Protein AF-A0AAV2BSE9-F1 (afdb_monomer)

pLDDT: mean 70.31, std 21.08, range [24.58, 96.06]

Structure (mmCIF, N/CA/C/O backbone):
data_AF-A0AAV2BSE9-F1
#
_entry.id   AF-A0AAV2BSE9-F1
#
loop_
_atom_site.group_PDB
_atom_site.id
_atom_site.type_symbol
_atom_site.label_atom_id
_atom_site.label_alt_id
_atom_site.label_comp_id
_atom_site.label_asym_id
_atom_site.label_entity_id
_atom_site.label_seq_id
_atom_site.pdbx_PDB_ins_code
_atom_site.Cartn_x
_atom_site.Cartn_y
_atom_site.Cartn_z
_atom_site.occupancy
_atom_site.B_iso_or_equiv
_atom_site.auth_seq_id
_atom_site.auth_comp_id
_atom_site.auth_asym_id
_atom_site.auth_atom_id
_atom_site.pdbx_PDB_model_num
ATOM 1 N N . MET A 1 1 ? 0.992 1.706 -12.918 1.00 25.50 1 MET A N 1
ATOM 2 C CA . MET A 1 1 ? 1.403 2.928 -13.646 1.00 25.50 1 MET A CA 1
ATOM 3 C C . MET A 1 1 ? 2.404 3.663 -12.759 1.00 25.50 1 MET A C 1
ATOM 5 O O . MET A 1 1 ? 1.992 4.297 -11.802 1.00 25.50 1 MET A O 1
ATOM 9 N N . PHE A 1 2 ? 3.711 3.465 -12.958 1.00 27.73 2 PHE A N 1
ATOM 10 C CA . PHE A 1 2 ? 4.727 4.054 -12.075 1.00 27.73 2 PHE A CA 1
ATOM 11 C C . PHE A 1 2 ? 5.076 5.472 -12.538 1.00 27.73 2 PHE A C 1
ATOM 13 O O . PHE A 1 2 ? 5.523 5.670 -13.667 1.00 27.73 2 PHE A O 1
ATOM 20 N N . LEU A 1 3 ? 4.828 6.451 -11.665 1.00 24.58 3 LEU A N 1
ATOM 21 C CA . LEU A 1 3 ? 5.199 7.853 -11.841 1.00 24.58 3 LEU A CA 1
ATOM 22 C C . LEU A 1 3 ? 6.728 7.973 -11.879 1.00 24.58 3 LEU A C 1
ATOM 24 O O . LEU A 1 3 ? 7.411 7.793 -10.873 1.00 24.58 3 LEU A O 1
ATOM 28 N N . ILE A 1 4 ? 7.258 8.269 -13.063 1.00 29.69 4 ILE A N 1
ATOM 29 C CA . ILE A 1 4 ? 8.667 8.598 -13.272 1.00 29.69 4 ILE A CA 1
ATOM 30 C C . ILE A 1 4 ? 8.870 10.021 -12.743 1.00 29.69 4 ILE A C 1
ATOM 32 O O . ILE A 1 4 ? 8.473 10.993 -13.385 1.00 29.69 4 ILE A O 1
ATOM 36 N N . ASN A 1 5 ? 9.461 10.147 -11.554 1.00 27.03 5 ASN A N 1
ATOM 37 C CA . ASN A 1 5 ? 9.894 11.439 -11.032 1.00 27.03 5 ASN A CA 1
ATOM 38 C C . ASN A 1 5 ? 11.062 11.964 -11.879 1.00 27.03 5 ASN A C 1
ATOM 40 O O . ASN A 1 5 ? 12.107 11.326 -12.009 1.00 27.03 5 ASN A O 1
ATOM 44 N N . PHE A 1 6 ? 10.853 13.132 -12.483 1.00 35.22 6 PHE A N 1
ATOM 45 C CA . PHE A 1 6 ? 11.836 13.853 -13.282 1.00 35.22 6 PHE A CA 1
ATOM 46 C C . PHE A 1 6 ? 13.006 14.302 -12.402 1.00 35.22 6 PHE A C 1
ATOM 48 O O . PHE A 1 6 ? 12.799 15.049 -11.449 1.00 35.22 6 PHE A O 1
ATOM 55 N N . ILE A 1 7 ? 14.240 13.909 -12.741 1.00 34.06 7 ILE A N 1
ATOM 56 C CA . ILE A 1 7 ? 15.440 14.449 -12.091 1.00 34.06 7 ILE A CA 1
ATOM 57 C C . ILE A 1 7 ? 16.436 14.991 -13.125 1.00 34.06 7 ILE A C 1
ATOM 59 O O . ILE A 1 7 ? 16.855 14.316 -14.063 1.00 34.06 7 ILE A O 1
ATOM 63 N N . CYS A 1 8 ? 16.742 16.269 -12.885 1.00 28.97 8 CYS A N 1
ATOM 64 C CA . CYS A 1 8 ? 17.770 17.180 -13.382 1.00 28.97 8 CYS A CA 1
ATOM 65 C C . CYS A 1 8 ? 18.765 16.652 -14.434 1.00 28.97 8 CYS A C 1
ATOM 67 O O . CYS A 1 8 ? 19.692 15.896 -14.145 1.00 28.97 8 CYS A O 1
ATOM 69 N N . VAL A 1 9 ? 18.634 17.171 -15.657 1.00 31.19 9 VAL A N 1
ATOM 70 C CA . VAL A 1 9 ? 19.565 16.933 -16.764 1.00 31.19 9 VAL A CA 1
ATOM 71 C C . VAL A 1 9 ? 20.610 18.053 -16.797 1.00 31.19 9 VAL A C 1
ATOM 73 O O . VAL A 1 9 ? 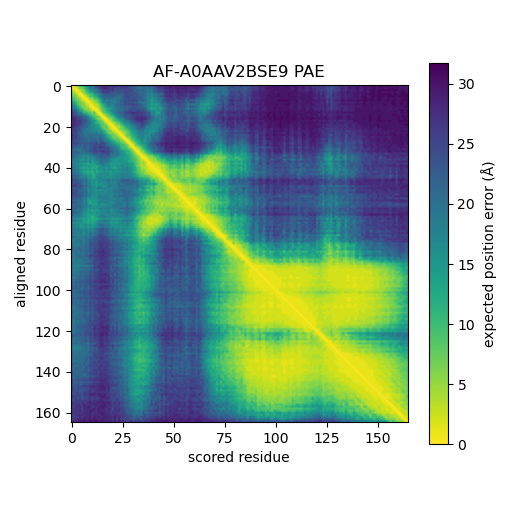20.310 19.172 -17.209 1.00 31.19 9 VAL A O 1
ATOM 76 N N . LYS A 1 10 ? 21.865 17.763 -16.431 1.00 32.44 10 LYS A N 1
ATOM 77 C CA . LYS A 1 10 ? 22.994 18.666 -16.716 1.00 32.44 10 LYS A CA 1
ATOM 78 C C . LYS A 1 10 ? 23.607 18.298 -18.068 1.00 32.44 10 LYS A C 1
ATOM 80 O O . LYS A 1 10 ? 24.415 17.379 -18.174 1.00 32.44 10 LYS A O 1
ATOM 85 N N . ILE A 1 11 ? 23.198 19.007 -19.120 1.00 32.78 11 ILE A N 1
ATOM 86 C CA . ILE A 1 11 ? 23.745 18.840 -20.473 1.00 32.78 11 ILE A CA 1
ATOM 87 C C . ILE A 1 11 ? 25.079 19.592 -20.556 1.00 32.78 11 ILE A C 1
ATOM 89 O O . ILE A 1 11 ? 25.105 20.821 -20.571 1.00 32.78 11 ILE A O 1
ATOM 93 N N . HIS A 1 12 ? 26.197 18.867 -20.644 1.00 32.81 12 HIS A N 1
ATOM 94 C CA . HIS A 1 12 ? 27.493 19.454 -20.992 1.00 32.81 12 HIS A CA 1
ATOM 95 C C . HIS A 1 12 ? 27.843 19.176 -22.456 1.00 32.81 12 HIS A C 1
ATOM 97 O O . HIS A 1 12 ? 28.184 18.060 -22.844 1.00 32.81 12 HIS A O 1
ATOM 103 N N . LEU A 1 13 ? 27.785 20.228 -23.275 1.00 33.12 13 LEU A N 1
ATOM 104 C CA . LEU A 1 13 ? 28.343 20.246 -24.623 1.00 33.12 13 LEU A CA 1
ATOM 105 C C . LEU A 1 13 ? 29.845 20.539 -24.520 1.00 33.12 13 LEU A C 1
ATOM 107 O O . LEU A 1 13 ? 30.249 21.697 -24.495 1.00 33.12 13 LEU A O 1
ATOM 111 N N . MET A 1 14 ? 30.682 19.503 -24.442 1.00 37.28 14 MET A N 1
ATOM 112 C CA . MET A 1 14 ? 32.134 19.700 -24.439 1.00 37.28 14 MET A CA 1
ATOM 113 C C . MET A 1 14 ? 32.723 19.640 -25.850 1.00 37.28 14 MET A C 1
ATOM 115 O O . MET A 1 14 ? 32.668 18.625 -26.548 1.00 37.28 14 MET A O 1
ATOM 119 N N . GLY A 1 15 ? 33.329 20.754 -26.257 1.00 34.91 15 GLY A N 1
ATOM 120 C CA . GLY A 1 15 ? 34.392 20.766 -27.249 1.00 34.91 15 GLY A CA 1
ATOM 121 C C . GLY A 1 15 ? 35.726 20.506 -26.551 1.00 34.91 15 GLY A C 1
ATOM 122 O O . GLY A 1 15 ? 36.118 21.299 -25.709 1.00 34.91 15 GLY A O 1
ATOM 123 N N . LYS A 1 16 ? 36.421 19.445 -26.983 1.00 36.47 16 LYS A N 1
ATOM 124 C CA . LYS A 1 16 ? 37.729 18.914 -26.529 1.00 36.47 16 LYS A CA 1
ATOM 125 C C . LYS A 1 16 ? 37.689 17.870 -25.404 1.00 36.47 16 LYS A C 1
ATOM 127 O O . LYS A 1 16 ? 36.829 17.863 -24.537 1.00 36.47 16 LYS A O 1
ATOM 132 N N . LYS A 1 17 ? 38.615 16.913 -25.558 1.00 39.78 17 LYS A N 1
ATOM 133 C CA . LYS A 1 17 ? 38.819 15.705 -24.752 1.00 39.78 17 LYS A CA 1
ATOM 134 C C . LYS A 1 17 ? 39.246 16.090 -23.337 1.00 39.78 17 LYS A C 1
ATOM 136 O O . LYS A 1 17 ? 40.403 16.445 -23.149 1.00 39.78 17 LYS A O 1
ATOM 141 N N . GLU A 1 18 ? 38.366 15.907 -22.369 1.00 32.88 18 GLU A N 1
ATOM 142 C CA . GLU A 1 18 ? 38.756 15.788 -20.967 1.00 32.88 18 GLU A CA 1
ATOM 143 C C . GLU A 1 18 ? 38.223 14.457 -20.429 1.00 32.88 18 GLU A C 1
ATOM 145 O O . GLU A 1 18 ? 37.062 14.093 -20.642 1.00 32.88 18 GLU A O 1
ATOM 150 N N . ASN A 1 19 ? 39.116 13.683 -19.809 1.00 32.78 19 ASN A N 1
ATOM 151 C CA . ASN A 1 19 ? 38.770 12.475 -19.069 1.00 32.78 19 ASN A CA 1
ATOM 152 C C . ASN A 1 19 ? 38.017 12.911 -17.808 1.00 32.78 19 ASN A C 1
ATOM 154 O O . ASN A 1 19 ? 38.634 13.360 -16.848 1.00 32.78 19 ASN A O 1
ATOM 158 N N . MET A 1 20 ? 36.689 12.791 -17.810 1.00 36.38 20 MET A N 1
ATOM 159 C CA . MET A 1 20 ? 35.894 12.983 -16.597 1.00 36.38 20 MET A CA 1
ATOM 160 C C . MET A 1 20 ? 35.968 11.716 -15.737 1.00 36.38 20 MET A C 1
ATOM 162 O O . MET A 1 20 ? 35.334 10.706 -16.048 1.00 36.38 20 MET A O 1
ATOM 166 N N . MET A 1 21 ? 36.766 11.781 -14.670 1.00 28.78 21 MET A N 1
ATOM 167 C CA . MET A 1 21 ? 36.715 10.863 -13.534 1.00 28.78 21 MET A CA 1
ATOM 168 C C . MET A 1 21 ? 35.529 11.278 -12.657 1.00 28.78 21 MET A C 1
ATOM 170 O O . MET A 1 21 ? 35.490 12.408 -12.175 1.00 28.78 21 MET A O 1
ATOM 174 N N . TYR A 1 22 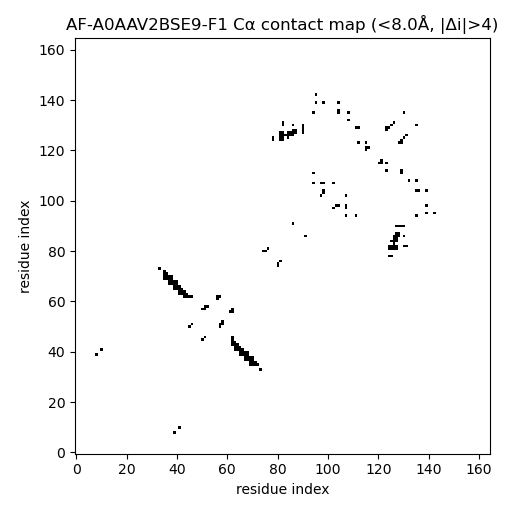? 34.545 10.397 -12.479 1.00 42.38 22 TYR A N 1
ATOM 175 C CA . TYR A 1 22 ? 33.443 10.640 -11.549 1.00 42.38 22 TYR A CA 1
ATOM 176 C C . TYR A 1 22 ? 33.867 10.149 -10.164 1.00 42.38 22 TYR A C 1
ATOM 178 O O . TYR A 1 22 ? 34.088 8.955 -9.980 1.00 42.38 22 TYR A O 1
ATOM 186 N N . ALA A 1 23 ? 34.013 11.074 -9.215 1.00 29.30 23 ALA A N 1
ATOM 187 C CA . ALA A 1 23 ? 34.110 10.746 -7.800 1.00 29.30 23 ALA A CA 1
ATOM 188 C C . ALA A 1 23 ? 32.698 10.427 -7.291 1.00 29.30 23 ALA A C 1
ATOM 190 O O . ALA A 1 23 ? 31.796 11.258 -7.420 1.00 29.30 23 ALA A O 1
ATOM 191 N N . TYR A 1 24 ? 32.504 9.220 -6.764 1.00 40.25 24 TYR A N 1
ATOM 192 C CA . TYR A 1 24 ? 31.315 8.890 -5.990 1.00 40.25 24 TYR A CA 1
ATOM 193 C C . TYR A 1 24 ? 31.521 9.471 -4.590 1.00 40.25 24 TYR A C 1
ATOM 195 O O . TYR A 1 24 ? 32.535 9.197 -3.951 1.00 40.25 24 TYR A O 1
ATOM 203 N N . LEU A 1 25 ? 30.612 10.346 -4.165 1.00 37.94 25 LEU A N 1
ATOM 204 C CA . LEU A 1 25 ? 30.483 10.703 -2.758 1.00 37.94 25 LEU A CA 1
ATOM 205 C C . LEU A 1 25 ? 29.715 9.549 -2.115 1.00 37.94 25 LEU A C 1
ATOM 207 O O . LEU A 1 25 ? 28.536 9.352 -2.420 1.00 37.94 25 LEU A O 1
ATOM 211 N N . ASP A 1 26 ? 30.424 8.746 -1.325 1.00 36.41 26 ASP A N 1
ATOM 212 C CA . ASP A 1 26 ? 29.830 7.735 -0.456 1.00 36.41 26 ASP A CA 1
ATOM 213 C C . ASP A 1 26 ? 29.161 8.470 0.710 1.00 36.41 26 ASP A C 1
ATOM 215 O O . ASP A 1 26 ? 29.769 8.706 1.753 1.00 36.41 26 ASP A O 1
ATOM 219 N N . ASP A 1 27 ? 27.922 8.905 0.499 1.00 43.75 27 ASP A N 1
ATOM 220 C CA . ASP A 1 27 ? 27.054 9.289 1.605 1.00 43.75 27 ASP A CA 1
ATOM 221 C C . ASP A 1 27 ? 26.544 7.986 2.244 1.00 43.75 27 ASP A C 1
ATOM 223 O O . ASP A 1 27 ? 26.026 7.108 1.551 1.00 43.75 27 ASP A O 1
ATOM 227 N N . GLU A 1 28 ? 26.754 7.824 3.553 1.00 51.28 28 GLU A N 1
ATOM 228 C CA . GLU A 1 28 ? 26.258 6.686 4.336 1.00 51.28 28 GLU A CA 1
ATOM 229 C C . GLU A 1 28 ? 24.721 6.637 4.269 1.00 51.28 28 GLU A C 1
ATOM 231 O O . GLU A 1 28 ? 24.021 7.306 5.031 1.00 51.28 28 GLU A O 1
ATOM 236 N N . ASP A 1 29 ? 24.186 5.861 3.326 1.00 44.12 29 ASP A N 1
ATOM 237 C CA . ASP A 1 29 ? 22.747 5.776 3.100 1.00 44.12 29 ASP A CA 1
ATOM 238 C C . ASP A 1 29 ? 22.061 4.930 4.189 1.00 44.12 29 ASP A C 1
ATOM 240 O O . ASP A 1 29 ? 22.450 3.802 4.521 1.00 44.12 29 ASP A O 1
ATOM 244 N N . SER A 1 30 ? 20.990 5.499 4.740 1.00 47.16 30 SER A N 1
ATOM 245 C CA . SER A 1 30 ? 20.118 4.862 5.714 1.00 47.16 30 SER A CA 1
ATOM 246 C C . SER A 1 30 ? 19.422 3.629 5.113 1.00 47.16 30 SER A C 1
ATOM 248 O O . SER A 1 30 ? 19.095 3.568 3.927 1.00 47.16 30 SER A O 1
ATOM 250 N N . LYS A 1 31 ? 19.181 2.612 5.946 1.00 48.03 31 LYS A N 1
ATOM 251 C CA . LYS A 1 31 ? 18.783 1.246 5.548 1.00 48.03 31 LYS A CA 1
ATOM 252 C C . LYS A 1 31 ? 17.422 1.113 4.828 1.00 48.03 31 LYS A C 1
ATOM 254 O O . LYS A 1 31 ? 17.036 -0.010 4.517 1.00 48.03 31 LYS A O 1
ATOM 259 N N . SER A 1 32 ? 16.682 2.200 4.593 1.00 51.59 32 SER A N 1
ATOM 260 C CA . SER A 1 32 ? 15.304 2.176 4.071 1.00 51.59 32 SER A CA 1
ATOM 261 C C . SER A 1 32 ? 15.062 3.013 2.815 1.00 51.59 32 SER A C 1
ATOM 263 O O . SER A 1 32 ? 13.914 3.137 2.381 1.00 51.59 32 SER A O 1
ATOM 265 N N . ASP A 1 33 ? 16.093 3.616 2.229 1.00 48.00 33 ASP A N 1
ATOM 266 C CA . ASP A 1 33 ? 15.870 4.551 1.134 1.00 48.00 33 ASP A CA 1
ATOM 267 C C . ASP A 1 33 ? 15.766 3.810 -0.206 1.00 48.00 33 ASP A C 1
ATOM 269 O O . ASP A 1 33 ? 16.754 3.433 -0.836 1.00 48.00 33 ASP A O 1
ATOM 273 N N . PHE A 1 34 ? 14.532 3.686 -0.711 1.00 55.03 34 PHE A N 1
ATOM 274 C CA . PHE A 1 34 ? 14.218 3.367 -2.115 1.00 55.03 34 PHE A CA 1
ATOM 275 C C . PHE A 1 34 ? 14.662 4.489 -3.085 1.00 55.03 34 PHE A C 1
ATOM 277 O O . PHE A 1 34 ? 14.084 4.684 -4.154 1.00 55.03 34 PHE A O 1
ATOM 284 N N . ASN A 1 35 ? 15.681 5.264 -2.718 1.00 55.22 35 ASN A N 1
ATOM 285 C CA . ASN A 1 35 ? 16.191 6.400 -3.464 1.00 55.22 35 ASN A CA 1
ATOM 286 C C . ASN A 1 35 ? 17.252 5.934 -4.472 1.00 55.22 35 ASN A C 1
ATOM 288 O O . ASN A 1 35 ? 18.422 6.310 -4.402 1.00 55.22 35 ASN A O 1
ATOM 292 N N . CYS A 1 36 ? 16.854 5.059 -5.402 1.00 60.88 36 CYS A N 1
ATOM 293 C CA . CYS A 1 36 ? 17.749 4.599 -6.460 1.00 60.88 36 CYS A CA 1
ATOM 294 C C . CYS A 1 36 ? 18.141 5.768 -7.362 1.00 60.88 36 CYS A C 1
ATOM 296 O O . CYS A 1 36 ? 17.323 6.299 -8.118 1.00 60.88 36 CYS A O 1
ATOM 298 N N . LYS A 1 37 ? 19.418 6.145 -7.309 1.00 62.66 37 LYS A N 1
ATOM 299 C CA . LYS A 1 37 ? 19.983 7.168 -8.185 1.00 62.66 37 LYS A CA 1
ATOM 300 C C . LYS A 1 37 ? 20.076 6.589 -9.605 1.00 62.66 37 LYS A C 1
ATOM 302 O O . LYS A 1 37 ? 20.842 5.665 -9.875 1.00 62.66 37 LYS A O 1
ATOM 307 N N . ALA A 1 38 ? 19.289 7.136 -10.528 1.00 65.69 38 ALA A N 1
ATOM 308 C CA . ALA A 1 38 ? 19.418 6.855 -11.956 1.00 65.69 38 ALA A CA 1
ATOM 309 C C . ALA A 1 38 ? 20.314 7.911 -12.616 1.00 65.69 38 ALA A C 1
ATOM 311 O O . ALA A 1 38 ? 20.199 9.104 -12.334 1.00 65.69 38 ALA A O 1
ATOM 312 N N . ALA A 1 39 ? 21.196 7.483 -13.516 1.00 64.12 39 ALA A N 1
ATOM 313 C CA . ALA A 1 39 ? 22.085 8.367 -14.259 1.00 64.12 39 ALA A CA 1
ATOM 314 C C . ALA A 1 39 ? 21.873 8.199 -15.768 1.00 64.12 39 ALA A C 1
ATOM 316 O O . ALA A 1 39 ? 21.928 7.092 -16.301 1.00 64.12 39 ALA A O 1
ATOM 317 N N . ILE A 1 40 ? 21.674 9.312 -16.479 1.00 68.94 40 ILE A N 1
ATOM 318 C CA . ILE A 1 40 ? 21.581 9.336 -17.944 1.00 68.94 40 ILE A CA 1
ATOM 319 C C . ILE A 1 40 ? 22.829 10.026 -18.500 1.00 68.94 40 ILE A C 1
ATOM 321 O O . ILE A 1 40 ? 23.102 11.187 -18.203 1.00 68.94 40 ILE A O 1
ATOM 325 N N . SER A 1 41 ? 23.584 9.319 -19.341 1.00 66.50 41 SER A N 1
ATOM 326 C CA . SER A 1 41 ? 24.742 9.852 -20.058 1.00 66.50 41 SER A CA 1
ATOM 327 C C . SER A 1 41 ? 24.421 9.978 -21.543 1.00 66.50 41 SER A C 1
ATOM 329 O O . SER A 1 41 ? 24.256 8.975 -22.240 1.00 66.50 41 SER A O 1
ATOM 331 N N . VAL A 1 42 ? 24.356 11.213 -22.045 1.00 71.38 42 VAL A N 1
ATOM 332 C CA . VAL A 1 42 ? 24.148 11.498 -23.471 1.00 71.38 42 VAL A CA 1
ATOM 333 C C . VAL A 1 42 ? 25.442 12.033 -24.069 1.00 71.38 42 VAL A C 1
ATOM 335 O O . VAL A 1 42 ? 25.958 13.068 -23.653 1.00 71.38 42 VAL A O 1
ATOM 338 N N . LYS A 1 43 ? 25.969 11.338 -25.077 1.00 70.94 43 LYS A N 1
ATOM 339 C CA . LYS A 1 43 ? 27.132 11.773 -25.854 1.00 70.94 43 LYS A CA 1
ATOM 340 C C . LYS A 1 43 ? 26.696 12.067 -27.277 1.00 70.94 43 LYS A C 1
ATOM 342 O O . LYS A 1 43 ? 26.347 11.145 -28.007 1.00 70.94 43 LYS A O 1
ATOM 347 N N . ILE A 1 44 ? 26.761 13.330 -27.689 1.00 75.31 44 ILE A N 1
ATOM 348 C CA . ILE A 1 44 ? 26.467 13.748 -29.065 1.00 75.31 44 ILE A CA 1
ATOM 349 C C . ILE A 1 44 ? 27.790 14.015 -29.782 1.00 75.31 44 ILE A C 1
ATOM 351 O O . ILE A 1 44 ? 28.599 14.831 -29.340 1.00 75.31 44 ILE A O 1
ATOM 355 N N . LYS A 1 45 ? 28.034 13.318 -30.893 1.00 69.00 45 LYS A N 1
ATOM 356 C CA . LYS A 1 45 ? 29.228 13.526 -31.715 1.00 69.00 45 LYS A CA 1
ATOM 357 C C . LYS A 1 45 ? 29.014 14.739 -32.614 1.00 69.00 45 LYS A C 1
ATOM 359 O O . LYS A 1 45 ? 28.082 14.778 -33.415 1.00 69.00 45 LYS A O 1
ATOM 364 N N . LYS A 1 46 ? 29.914 15.723 -32.522 1.00 65.38 46 LYS A N 1
ATOM 365 C CA . LYS A 1 46 ? 29.924 16.867 -33.442 1.00 65.38 46 LYS A CA 1
ATOM 366 C C . LYS A 1 46 ? 30.256 16.377 -34.856 1.00 65.38 46 LYS A C 1
ATOM 368 O O . LYS A 1 46 ? 31.283 15.729 -35.077 1.00 65.38 46 LYS A O 1
ATOM 373 N N . GLY A 1 47 ? 29.373 16.677 -35.805 1.00 61.41 47 GLY A N 1
ATOM 374 C CA . GLY A 1 47 ? 29.532 16.291 -37.204 1.00 61.41 47 GLY A CA 1
ATOM 375 C C . GLY A 1 47 ? 30.707 17.019 -37.853 1.00 61.41 47 GLY A C 1
ATOM 376 O O . GLY A 1 47 ? 30.725 18.244 -37.917 1.00 61.41 47 GLY A O 1
ATOM 377 N N . GLY A 1 48 ? 31.681 16.258 -38.344 1.00 69.62 48 GLY A N 1
ATOM 378 C CA . GLY A 1 48 ? 32.794 16.748 -39.151 1.00 69.62 48 GLY A CA 1
ATOM 379 C C . GLY A 1 48 ? 33.175 15.708 -40.201 1.00 69.62 48 GLY A C 1
ATOM 380 O O . GLY A 1 48 ? 32.884 14.524 -40.021 1.00 69.62 48 GLY A O 1
ATOM 381 N N . LYS A 1 49 ? 33.837 16.136 -41.289 1.00 67.69 49 LYS A N 1
ATOM 382 C CA . LYS A 1 49 ? 34.219 15.248 -42.408 1.00 67.69 49 LYS A CA 1
ATOM 383 C C . LYS A 1 49 ? 34.962 14.002 -41.903 1.00 67.69 49 LYS A C 1
ATOM 385 O O . LYS A 1 49 ? 34.582 12.886 -42.227 1.00 67.69 49 LYS A O 1
ATOM 390 N N . ARG A 1 50 ? 35.945 14.180 -41.013 1.00 68.88 50 ARG A N 1
ATOM 391 C CA . ARG A 1 50 ? 36.720 13.079 -40.410 1.00 68.88 50 ARG A CA 1
ATOM 392 C C . ARG A 1 50 ? 35.859 12.103 -39.596 1.00 68.88 50 ARG A C 1
ATOM 394 O O . ARG A 1 50 ? 36.030 10.897 -39.732 1.00 68.88 50 ARG A O 1
ATOM 401 N N . THR A 1 51 ? 34.917 12.613 -38.803 1.00 59.84 51 THR A N 1
ATOM 402 C CA . THR A 1 51 ? 34.000 11.801 -37.985 1.00 59.84 51 THR A CA 1
ATOM 403 C C . THR A 1 51 ? 33.074 10.950 -38.855 1.00 59.84 51 THR A C 1
ATOM 405 O O . THR A 1 51 ? 32.839 9.795 -38.535 1.00 59.84 51 THR A O 1
ATOM 408 N N . TYR A 1 52 ? 32.597 11.489 -39.983 1.00 67.19 52 TYR A N 1
ATOM 409 C CA . TYR A 1 52 ? 31.764 10.753 -40.939 1.00 67.19 52 TYR A CA 1
ATOM 410 C C . TYR A 1 52 ? 32.526 9.614 -41.631 1.00 67.19 52 TYR A C 1
ATOM 412 O O . TYR A 1 52 ? 31.987 8.530 -41.805 1.00 67.19 52 TYR A O 1
ATOM 420 N N . TYR A 1 53 ? 33.793 9.819 -42.001 1.00 69.88 53 TYR A N 1
ATOM 421 C CA . TYR A 1 53 ? 34.572 8.776 -42.681 1.00 69.88 53 TYR A CA 1
ATOM 422 C C . TYR A 1 53 ? 35.033 7.646 -41.752 1.00 69.88 53 TYR A C 1
ATOM 424 O O . TYR A 1 53 ? 35.088 6.496 -42.190 1.00 69.88 53 TYR A O 1
ATOM 432 N N . GLN A 1 54 ? 35.348 7.954 -40.492 1.00 73.69 54 GLN A N 1
ATOM 433 C CA . GLN A 1 54 ? 35.913 6.987 -39.543 1.00 73.69 54 GLN A CA 1
ATOM 434 C C . GLN A 1 54 ? 34.859 6.202 -38.754 1.00 73.69 54 GLN A C 1
ATOM 436 O O . GLN A 1 54 ? 35.151 5.100 -38.304 1.00 73.69 54 GLN A O 1
ATOM 441 N N . ASP A 1 55 ? 33.653 6.743 -38.583 1.00 68.88 55 ASP A N 1
ATOM 442 C CA . ASP A 1 55 ? 32.649 6.168 -37.689 1.00 68.88 55 ASP A CA 1
ATOM 443 C C . ASP A 1 55 ? 31.455 5.583 -38.452 1.00 68.88 55 ASP A C 1
ATOM 445 O O . ASP A 1 55 ? 30.687 6.305 -39.090 1.00 68.88 55 ASP A O 1
ATOM 449 N N . GLU A 1 56 ? 31.286 4.263 -38.382 1.00 73.94 56 GLU A N 1
ATOM 450 C CA . GLU A 1 56 ? 30.228 3.538 -39.092 1.00 73.94 56 GLU A CA 1
ATOM 451 C C . GLU A 1 56 ? 28.814 3.934 -38.636 1.00 73.94 56 GLU A C 1
ATOM 453 O O . GLU A 1 56 ? 27.894 4.014 -39.451 1.00 73.94 56 GLU A O 1
ATOM 458 N N . TYR A 1 57 ? 28.630 4.258 -37.354 1.00 68.81 57 TYR A N 1
ATOM 459 C CA . TYR A 1 57 ? 27.320 4.627 -36.812 1.00 68.81 57 TYR A CA 1
ATOM 460 C C . TYR A 1 57 ? 26.900 6.026 -37.266 1.00 68.81 57 TYR A C 1
ATOM 462 O O . TYR A 1 57 ? 25.726 6.257 -37.558 1.00 68.81 57 TYR A O 1
ATOM 470 N N . VAL A 1 58 ? 27.866 6.935 -37.426 1.00 71.12 58 VAL A N 1
ATOM 471 C CA . VAL A 1 58 ? 27.619 8.274 -37.980 1.00 71.12 58 VAL A CA 1
ATOM 472 C C . VAL A 1 58 ? 27.268 8.200 -39.469 1.00 71.12 58 VAL A C 1
ATOM 474 O O . VAL A 1 58 ? 26.400 8.955 -39.910 1.00 71.12 58 VAL A O 1
ATOM 477 N N . LYS A 1 59 ? 27.863 7.269 -40.235 1.00 71.25 59 LYS A N 1
ATOM 478 C CA . LYS A 1 59 ? 27.475 7.003 -41.639 1.00 71.25 59 LYS A CA 1
ATOM 479 C C . LYS A 1 59 ? 26.032 6.521 -41.755 1.00 71.25 59 LYS A C 1
ATOM 481 O O . LYS A 1 59 ? 25.327 6.924 -42.670 1.00 71.25 59 LYS A O 1
ATOM 486 N N . LYS A 1 60 ? 25.586 5.711 -40.792 1.00 72.81 60 LYS A N 1
ATOM 487 C CA . LYS A 1 60 ? 24.205 5.216 -40.683 1.00 72.81 60 LYS A CA 1
ATOM 488 C C . LYS A 1 60 ? 23.219 6.259 -40.127 1.00 72.81 60 LYS A C 1
ATOM 490 O O . LYS A 1 60 ? 22.047 5.955 -39.956 1.00 72.81 60 LYS A O 1
ATOM 495 N N . GLY A 1 61 ? 23.672 7.487 -39.852 1.00 69.62 61 GLY A N 1
ATOM 496 C CA . GLY A 1 61 ? 22.827 8.593 -39.387 1.00 69.62 61 GLY A CA 1
ATOM 497 C C . GLY A 1 61 ? 22.708 8.727 -37.865 1.00 69.62 61 GLY A C 1
ATOM 498 O O . GLY A 1 61 ? 22.121 9.699 -37.388 1.00 69.62 61 GLY A O 1
ATOM 499 N N . TYR A 1 62 ? 23.318 7.833 -37.082 1.00 74.06 62 TYR A N 1
ATOM 500 C CA . TYR A 1 62 ? 23.295 7.888 -35.620 1.00 74.06 62 TYR A CA 1
ATOM 501 C C . TYR A 1 62 ? 24.398 8.814 -35.094 1.00 74.06 62 TYR A C 1
ATOM 503 O O . TYR A 1 62 ? 25.585 8.488 -35.096 1.00 74.06 62 TYR A O 1
ATOM 511 N N . LYS A 1 63 ? 24.009 10.009 -34.637 1.00 68.81 63 LYS A N 1
ATOM 512 C CA . LYS A 1 63 ? 24.942 11.070 -34.199 1.00 68.81 63 LYS A CA 1
ATOM 513 C C . LYS A 1 63 ? 25.128 11.160 -32.684 1.00 68.81 63 LYS A C 1
ATOM 515 O O . LYS A 1 63 ? 25.912 11.983 -32.214 1.00 68.81 63 LYS A O 1
ATOM 520 N N . GLY A 1 64 ? 24.441 10.323 -31.914 1.00 62.91 64 GLY A N 1
ATOM 521 C CA . GLY A 1 64 ? 24.525 10.325 -30.460 1.00 62.91 64 GLY A CA 1
ATOM 522 C C . GLY A 1 64 ? 24.397 8.931 -29.867 1.00 62.91 64 GLY A C 1
ATOM 523 O O . GLY A 1 64 ? 23.816 8.040 -30.478 1.00 62.91 64 GLY A O 1
ATOM 524 N N . ILE A 1 65 ? 24.962 8.758 -28.676 1.00 69.06 65 ILE A N 1
ATOM 525 C CA . ILE A 1 65 ? 24.804 7.568 -27.842 1.00 69.06 65 ILE A CA 1
ATOM 526 C C . ILE A 1 65 ? 24.183 8.030 -26.530 1.00 69.06 65 ILE A C 1
ATOM 528 O O . ILE A 1 65 ? 24.725 8.918 -25.870 1.00 69.06 65 ILE A O 1
ATOM 532 N N . MET A 1 66 ? 23.071 7.411 -26.155 1.00 66.88 66 MET A N 1
ATOM 533 C CA . MET A 1 66 ? 22.449 7.573 -24.848 1.00 66.88 66 MET A CA 1
ATOM 534 C C . MET A 1 66 ? 22.677 6.291 -24.051 1.00 66.88 66 MET A C 1
ATOM 536 O O . MET A 1 66 ? 22.386 5.201 -24.535 1.00 66.88 66 MET A O 1
ATOM 540 N N . ARG A 1 67 ? 23.235 6.418 -22.849 1.00 66.75 67 ARG A N 1
ATOM 541 C CA . ARG A 1 67 ? 23.355 5.329 -21.880 1.00 66.75 67 ARG A CA 1
ATOM 542 C C . ARG A 1 67 ? 22.516 5.683 -20.669 1.00 66.75 67 ARG A C 1
ATOM 544 O O . ARG A 1 67 ? 22.704 6.752 -20.095 1.00 66.75 67 ARG A O 1
ATOM 551 N N . ILE A 1 68 ? 21.609 4.790 -20.310 1.00 65.94 68 ILE A N 1
ATOM 552 C CA . ILE A 1 68 ? 20.801 4.903 -19.104 1.00 65.94 68 ILE A CA 1
ATOM 553 C C . ILE A 1 68 ? 21.374 3.885 -18.123 1.00 65.94 68 ILE A C 1
ATOM 555 O O . ILE A 1 68 ? 21.410 2.694 -18.424 1.00 65.94 68 ILE A O 1
ATOM 559 N N . CYS A 1 69 ? 21.888 4.366 -16.999 1.00 62.38 69 CYS A N 1
ATOM 560 C CA . CYS A 1 69 ? 22.421 3.544 -15.926 1.00 62.38 69 CYS A CA 1
ATOM 561 C C . CYS A 1 69 ? 21.458 3.630 -14.747 1.00 62.38 69 CYS A C 1
ATOM 563 O O . CYS A 1 69 ? 21.283 4.701 -14.163 1.00 62.38 69 CYS A O 1
ATOM 565 N N . PHE A 1 70 ? 20.854 2.505 -14.391 1.00 61.22 70 PHE A N 1
ATOM 566 C CA . PHE A 1 70 ? 20.061 2.393 -13.179 1.00 61.22 70 PHE A CA 1
ATOM 567 C C . PHE A 1 70 ? 20.933 1.755 -12.102 1.00 61.22 70 PHE A C 1
ATOM 569 O O . PHE A 1 70 ? 21.328 0.598 -12.235 1.00 61.22 70 PHE A O 1
ATOM 576 N N . ILE A 1 71 ? 21.293 2.526 -11.074 1.00 63.31 71 ILE A N 1
ATOM 577 C CA . ILE A 1 71 ? 22.018 1.999 -9.920 1.00 63.31 71 ILE A CA 1
ATOM 578 C C . ILE A 1 71 ? 20.975 1.709 -8.852 1.00 63.31 71 ILE A C 1
ATOM 580 O O . ILE A 1 71 ? 20.428 2.616 -8.223 1.00 63.31 71 ILE A O 1
ATOM 584 N N . HIS A 1 72 ? 20.688 0.426 -8.683 1.00 59.97 72 HIS A N 1
ATOM 585 C CA . HIS A 1 72 ? 19.853 -0.047 -7.598 1.00 59.97 72 HIS A CA 1
ATOM 586 C C . HIS A 1 72 ? 20.765 -0.538 -6.484 1.00 59.97 72 HIS A C 1
ATOM 588 O O . HIS A 1 72 ? 21.519 -1.491 -6.653 1.00 59.97 72 HIS A O 1
ATOM 594 N N . THR A 1 73 ? 20.712 0.147 -5.347 1.00 59.22 73 THR A N 1
ATOM 595 C CA . THR A 1 73 ? 21.404 -0.247 -4.114 1.00 59.22 73 THR A CA 1
ATOM 596 C C . THR A 1 73 ? 20.688 -1.396 -3.394 1.00 59.22 73 THR A C 1
ATOM 598 O O . THR A 1 73 ? 21.158 -1.868 -2.364 1.00 59.22 73 THR A O 1
ATOM 601 N N . HIS A 1 74 ? 19.569 -1.876 -3.946 1.00 56.31 74 HIS A N 1
ATOM 602 C CA . HIS A 1 74 ? 18.757 -2.963 -3.415 1.00 56.31 74 HIS A CA 1
ATOM 603 C C . HIS A 1 74 ? 18.236 -3.879 -4.532 1.00 56.31 74 HIS A C 1
ATOM 605 O O . HIS A 1 74 ? 18.189 -3.515 -5.707 1.00 56.31 74 HIS A O 1
ATOM 611 N N . LEU A 1 75 ? 17.836 -5.091 -4.150 1.00 57.44 75 LEU A N 1
ATOM 612 C CA . LEU A 1 75 ? 17.232 -6.077 -5.045 1.00 57.44 75 LEU A CA 1
ATOM 613 C C . LEU A 1 75 ? 15.814 -5.619 -5.410 1.00 57.44 75 LEU A C 1
ATOM 615 O O . LEU A 1 75 ? 15.000 -5.422 -4.527 1.00 57.44 75 LEU A O 1
ATOM 619 N N . ILE A 1 76 ? 15.512 -5.420 -6.691 1.00 58.56 76 ILE A N 1
ATOM 620 C CA . ILE A 1 76 ? 14.235 -4.816 -7.131 1.00 58.56 76 ILE A CA 1
ATOM 621 C C . ILE A 1 76 ? 13.123 -5.866 -7.254 1.00 58.56 76 ILE A C 1
ATOM 623 O O . ILE A 1 76 ? 11.948 -5.534 -7.159 1.00 58.56 76 ILE A O 1
ATOM 627 N N . ASP A 1 77 ? 13.504 -7.127 -7.461 1.00 56.16 77 ASP A N 1
ATOM 628 C CA . ASP A 1 77 ? 12.617 -8.175 -7.983 1.00 56.16 77 ASP A CA 1
ATOM 629 C C . ASP A 1 77 ? 12.593 -9.413 -7.073 1.00 56.16 77 ASP A C 1
ATOM 631 O O . ASP A 1 77 ? 12.610 -10.561 -7.512 1.00 56.16 77 ASP A O 1
ATOM 635 N N . LYS A 1 78 ? 12.649 -9.181 -5.757 1.00 60.28 78 LYS A N 1
ATOM 636 C CA . LYS A 1 78 ? 12.477 -10.231 -4.748 1.00 60.28 78 LYS A CA 1
ATOM 637 C C . LYS A 1 78 ? 11.247 -9.941 -3.902 1.00 60.28 78 LYS A C 1
ATOM 639 O 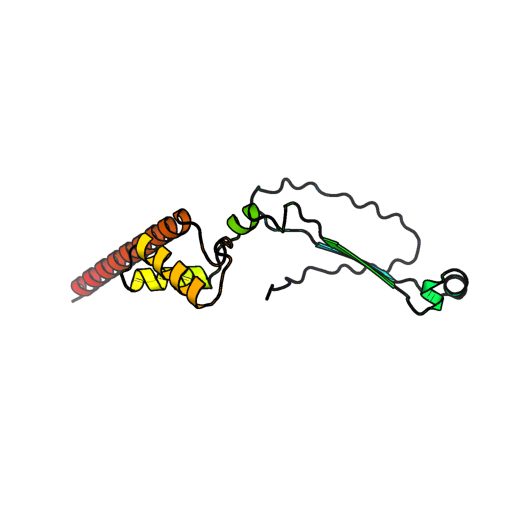O . LYS A 1 78 ? 11.048 -8.804 -3.480 1.00 60.28 78 LYS A O 1
ATOM 644 N N . ALA A 1 79 ? 10.496 -10.992 -3.574 1.00 57.47 79 ALA A N 1
ATOM 645 C CA . ALA A 1 79 ? 9.336 -10.935 -2.681 1.00 57.47 79 ALA A CA 1
ATOM 646 C C . ALA A 1 79 ? 9.650 -10.244 -1.338 1.00 57.47 79 ALA A C 1
ATOM 648 O O . ALA A 1 79 ? 8.839 -9.494 -0.806 1.00 57.47 79 ALA A O 1
ATOM 649 N N . GLU A 1 80 ? 10.872 -10.415 -0.826 1.00 57.88 80 GLU A N 1
ATOM 650 C CA . GLU A 1 80 ? 11.358 -9.743 0.387 1.00 57.88 80 GLU A CA 1
ATOM 651 C C . GLU A 1 80 ? 11.327 -8.209 0.282 1.00 57.88 80 GLU A C 1
ATOM 653 O O . GLU A 1 80 ? 11.055 -7.532 1.269 1.00 57.88 80 GLU A O 1
ATOM 658 N N . VAL A 1 81 ? 11.573 -7.654 -0.908 1.00 59.12 81 VAL A N 1
ATOM 659 C CA . VAL A 1 81 ? 11.594 -6.202 -1.142 1.00 59.12 81 VAL A CA 1
ATOM 660 C C . VAL A 1 81 ? 10.191 -5.663 -1.409 1.00 59.12 81 VAL A C 1
ATOM 662 O O . VAL A 1 81 ? 9.871 -4.561 -0.962 1.00 59.12 81 VAL A O 1
ATOM 665 N N . LEU A 1 82 ? 9.331 -6.451 -2.063 1.00 61.19 82 LEU A N 1
ATOM 666 C CA . LEU A 1 82 ? 7.908 -6.124 -2.209 1.00 61.19 82 LEU A CA 1
ATOM 667 C C . LEU A 1 82 ? 7.224 -6.035 -0.842 1.00 61.19 82 LEU A C 1
ATOM 669 O O . LEU A 1 82 ? 6.465 -5.098 -0.611 1.00 61.19 82 LEU A O 1
ATOM 673 N N . ASN A 1 83 ? 7.601 -6.902 0.103 1.00 59.94 83 ASN A N 1
ATOM 674 C CA . ASN A 1 83 ? 7.106 -6.850 1.477 1.00 59.94 83 ASN A CA 1
ATOM 675 C C . ASN A 1 83 ? 7.499 -5.567 2.237 1.00 59.94 83 ASN A C 1
ATOM 677 O O . ASN A 1 83 ? 6.795 -5.150 3.158 1.00 59.94 83 ASN A O 1
ATOM 681 N N . MET A 1 84 ? 8.609 -4.927 1.861 1.00 59.38 84 MET A N 1
ATOM 682 C CA . MET A 1 84 ? 9.104 -3.686 2.477 1.00 59.38 84 MET A CA 1
ATOM 683 C C . MET A 1 84 ? 8.605 -2.422 1.767 1.00 59.38 84 MET A C 1
ATOM 685 O O . MET A 1 84 ? 8.949 -1.305 2.164 1.00 59.38 84 MET A O 1
ATOM 689 N N . ALA A 1 85 ? 7.819 -2.569 0.701 1.00 65.25 85 ALA A N 1
ATOM 690 C CA . ALA A 1 85 ? 7.297 -1.436 -0.030 1.00 65.25 85 ALA A CA 1
ATOM 691 C C . ALA A 1 85 ? 6.291 -0.649 0.822 1.00 65.25 85 ALA A C 1
ATOM 693 O O . ALA A 1 85 ? 5.422 -1.208 1.490 1.00 65.25 85 ALA A O 1
ATOM 694 N N . ARG A 1 86 ? 6.396 0.683 0.772 1.00 73.25 86 ARG A N 1
ATOM 695 C CA . ARG A 1 86 ? 5.477 1.578 1.480 1.00 73.25 86 ARG A CA 1
ATOM 696 C C . ARG A 1 86 ? 4.049 1.393 0.962 1.00 73.25 86 ARG A C 1
ATOM 698 O O . ARG A 1 86 ? 3.831 1.429 -0.250 1.00 73.25 86 ARG A O 1
ATOM 705 N N . GLN A 1 87 ? 3.106 1.240 1.887 1.00 78.94 87 GLN A N 1
ATOM 706 C CA . GLN A 1 87 ? 1.686 1.046 1.604 1.00 78.94 87 GLN A CA 1
ATOM 707 C C . GLN A 1 87 ? 1.139 2.224 0.803 1.00 78.94 87 GLN A C 1
ATOM 709 O O . GLN A 1 87 ? 1.510 3.380 1.043 1.00 78.94 87 GLN A O 1
ATOM 714 N N . SER A 1 88 ? 0.264 1.928 -0.158 1.00 81.69 88 SER A N 1
ATOM 715 C CA . SER A 1 88 ? -0.376 2.974 -0.947 1.00 81.69 88 SER A CA 1
ATOM 716 C C . SER A 1 88 ? -1.368 3.773 -0.089 1.00 81.69 88 SER A C 1
ATOM 718 O O . SER A 1 88 ? -1.947 3.264 0.876 1.00 81.69 88 SER A O 1
ATOM 720 N N . GLU A 1 89 ? -1.590 5.037 -0.450 1.00 84.00 89 GLU A N 1
ATOM 721 C CA . GLU A 1 89 ? -2.605 5.865 0.212 1.00 84.00 89 GLU A CA 1
ATOM 722 C C . GLU A 1 89 ? -4.024 5.310 -0.017 1.00 84.00 89 GLU A C 1
ATOM 724 O O . GLU A 1 89 ? -4.905 5.478 0.821 1.00 84.00 89 GLU A O 1
ATOM 729 N N . GLU A 1 90 ? -4.242 4.617 -1.136 1.00 87.69 90 GLU A N 1
ATOM 730 C CA . GLU A 1 90 ? -5.499 3.939 -1.470 1.00 87.69 90 GLU A CA 1
ATOM 731 C C . GLU A 1 90 ? -5.775 2.798 -0.484 1.00 87.69 90 GLU A C 1
ATOM 733 O O . GLU A 1 90 ? -6.843 2.755 0.124 1.00 87.69 90 GLU A O 1
ATOM 738 N N . THR A 1 91 ? -4.772 1.956 -0.231 1.00 88.88 91 THR A N 1
ATOM 739 C CA . THR A 1 91 ? -4.830 0.865 0.751 1.00 88.88 91 THR A CA 1
ATOM 740 C C . THR A 1 91 ? -5.092 1.406 2.153 1.00 88.88 91 THR A C 1
ATOM 742 O O . THR A 1 91 ? -5.985 0.929 2.850 1.00 88.88 91 THR A O 1
ATOM 745 N N . ARG A 1 92 ? -4.385 2.469 2.565 1.00 91.38 92 ARG A N 1
ATOM 746 C CA . ARG A 1 92 ? -4.634 3.122 3.862 1.00 91.38 92 ARG A CA 1
ATOM 747 C C . ARG A 1 92 ? -6.082 3.604 3.984 1.00 91.38 92 ARG A C 1
ATOM 749 O O . ARG A 1 92 ? -6.699 3.396 5.026 1.00 91.38 92 ARG A O 1
ATOM 756 N N . LYS A 1 93 ? -6.638 4.219 2.936 1.00 93.00 93 LYS A N 1
ATOM 757 C CA . LYS A 1 93 ? -8.039 4.669 2.921 1.00 93.00 93 LYS A CA 1
ATOM 758 C C . LYS A 1 93 ? -9.027 3.510 2.991 1.00 93.00 93 LYS A C 1
ATOM 760 O O . LYS A 1 93 ? -10.001 3.630 3.727 1.00 93.00 93 LYS A O 1
ATOM 765 N N . ALA A 1 94 ? -8.770 2.412 2.281 1.00 93.94 94 ALA A N 1
ATOM 766 C CA . ALA A 1 94 ? -9.610 1.218 2.331 1.00 93.94 94 ALA A CA 1
ATOM 767 C C . ALA A 1 94 ? -9.697 0.662 3.760 1.00 93.94 94 ALA A C 1
ATOM 769 O O . ALA A 1 94 ? -10.794 0.515 4.294 1.00 93.94 94 ALA A O 1
ATOM 770 N N . PHE A 1 95 ? -8.550 0.482 4.428 1.00 94.88 95 PHE A N 1
ATOM 771 C CA . PHE A 1 95 ? -8.517 0.002 5.813 1.00 94.88 95 PHE A CA 1
ATOM 772 C C . PHE A 1 95 ? -9.182 0.959 6.802 1.00 94.88 95 PHE A C 1
ATOM 774 O O . PHE A 1 95 ? -9.938 0.518 7.664 1.00 94.88 95 PHE A O 1
ATOM 781 N N . VAL A 1 96 ? -8.974 2.273 6.658 1.00 94.00 96 VAL A N 1
ATOM 782 C CA . VAL A 1 96 ? -9.712 3.259 7.465 1.00 94.00 96 VAL A CA 1
ATOM 783 C C . VAL A 1 96 ? -11.222 3.146 7.229 1.00 94.00 96 VAL A C 1
ATOM 785 O O . VAL A 1 96 ? -11.977 3.245 8.193 1.00 94.00 96 VAL A O 1
ATOM 788 N N . GLY A 1 97 ? -11.658 2.893 5.991 1.00 95.38 97 GLY A N 1
ATOM 789 C CA . GLY A 1 97 ? -13.052 2.603 5.649 1.00 95.38 97 GLY A CA 1
ATOM 790 C C . GLY A 1 97 ? -13.605 1.410 6.431 1.00 95.38 97 GLY A C 1
ATOM 791 O O . GLY A 1 97 ? -14.595 1.555 7.148 1.00 95.38 97 GLY A O 1
ATOM 792 N N . TYR A 1 98 ? -12.903 0.276 6.407 1.00 96.06 98 TYR A N 1
ATOM 793 C CA . TYR A 1 98 ? -13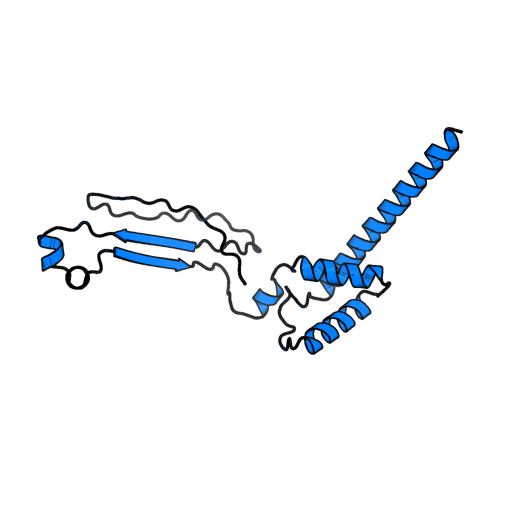.292 -0.920 7.165 1.00 96.06 98 TYR A CA 1
ATOM 794 C C . TYR A 1 98 ? -13.410 -0.641 8.671 1.00 96.06 98 TYR A C 1
ATOM 796 O O . TYR A 1 98 ? -14.375 -1.049 9.316 1.00 96.06 98 TYR A O 1
ATOM 804 N N . PHE A 1 99 ? -12.476 0.125 9.242 1.00 95.81 99 PHE A N 1
ATOM 805 C CA . PHE A 1 99 ? -12.539 0.497 10.659 1.00 95.81 99 PHE A CA 1
ATOM 806 C C . PHE A 1 99 ? -13.725 1.411 10.968 1.00 95.81 99 PHE A C 1
ATOM 808 O O . PHE A 1 99 ? -14.366 1.266 12.008 1.00 95.81 99 PHE A O 1
ATOM 815 N N . THR A 1 100 ? -14.057 2.340 10.065 1.00 93.19 100 THR A N 1
ATOM 816 C CA . THR A 1 100 ? -15.246 3.192 10.225 1.00 93.19 100 THR A CA 1
ATOM 817 C C . THR A 1 100 ? -16.557 2.420 10.130 1.00 93.19 100 THR A C 1
ATOM 819 O O . THR A 1 100 ? -17.528 2.820 10.768 1.00 93.19 100 THR A O 1
ATOM 822 N N . GLU A 1 101 ? -16.572 1.297 9.413 1.00 94.25 101 GLU A N 1
ATOM 823 C CA . GLU A 1 101 ? -17.694 0.352 9.372 1.00 94.25 101 GLU A CA 1
ATOM 824 C C . GLU A 1 101 ? -17.773 -0.535 10.628 1.00 94.25 101 GLU A C 1
ATOM 826 O O . GLU A 1 101 ? -18.737 -1.277 10.807 1.00 94.25 101 GLU A O 1
ATOM 831 N N . GLY A 1 102 ? -16.800 -0.421 11.538 1.00 92.44 102 GLY A N 1
ATOM 832 C CA . GLY A 1 102 ? -16.759 -1.150 12.803 1.00 92.44 102 GLY A CA 1
ATOM 833 C C . GLY A 1 102 ? -16.036 -2.494 12.734 1.00 92.44 102 GLY A C 1
ATOM 834 O O . GLY A 1 102 ? -16.131 -3.263 13.689 1.00 92.44 102 GLY A O 1
ATOM 835 N N . MET A 1 103 ? -15.311 -2.782 11.648 1.00 94.62 103 MET A N 1
ATOM 836 C CA . MET A 1 103 ? -14.539 -4.020 11.531 1.00 94.62 103 MET A CA 1
ATOM 837 C C . MET A 1 103 ? -13.320 -4.002 12.455 1.00 94.62 103 MET A C 1
ATOM 839 O O . MET A 1 103 ? -12.593 -3.006 12.546 1.00 94.62 103 MET A O 1
ATOM 843 N N . SER A 1 104 ? -13.060 -5.135 13.107 1.00 94.62 104 SER A N 1
ATOM 844 C CA . SER A 1 104 ? -11.797 -5.359 13.813 1.00 94.62 104 SER A CA 1
ATOM 845 C C . SER A 1 104 ? -10.628 -5.513 12.824 1.00 94.62 104 SER A C 1
ATOM 847 O O . SER A 1 104 ? -10.854 -5.862 11.663 1.00 94.62 104 SER A O 1
ATOM 849 N N . PRO A 1 105 ? -9.363 -5.309 13.249 1.00 94.94 105 PRO A N 1
ATOM 850 C CA . PRO A 1 105 ? -8.201 -5.491 12.374 1.0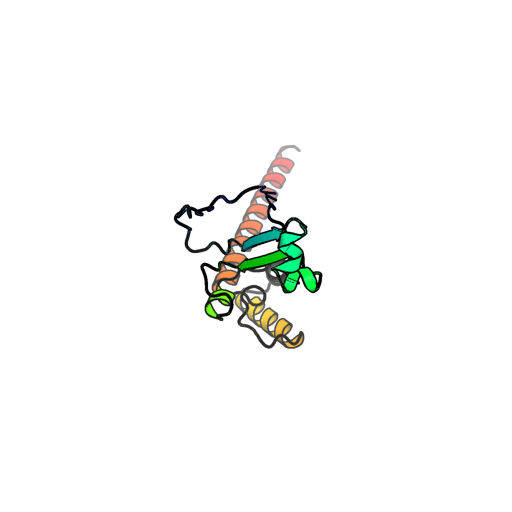0 94.94 105 PRO A CA 1
ATOM 851 C C . PRO A 1 105 ? -8.186 -6.841 11.649 1.00 94.94 105 PRO A C 1
ATOM 853 O O . PRO A 1 105 ? -7.968 -6.877 10.442 1.00 94.94 105 PRO A O 1
ATOM 856 N N . SER A 1 106 ? -8.486 -7.935 12.353 1.00 94.62 106 SER A N 1
ATOM 857 C CA . SER A 1 106 ? -8.516 -9.281 11.770 1.00 94.62 106 SER A CA 1
ATOM 858 C C . SER A 1 106 ? -9.611 -9.452 10.716 1.00 94.62 106 SER A C 1
ATOM 860 O O . SER A 1 106 ? -9.393 -10.096 9.694 1.00 94.62 106 SER A O 1
ATOM 862 N N . GLU A 1 107 ? -10.793 -8.876 10.945 1.00 94.44 107 GLU A N 1
ATOM 863 C CA . GLU A 1 107 ? -11.890 -8.911 9.971 1.00 94.44 107 GLU A CA 1
ATOM 864 C C . GLU A 1 107 ? -11.578 -8.051 8.751 1.00 94.44 107 GLU A C 1
ATOM 866 O O . GLU A 1 107 ? -11.835 -8.479 7.630 1.00 94.44 107 GLU A O 1
ATOM 871 N N . ALA A 1 108 ? -10.981 -6.876 8.963 1.00 95.50 108 ALA A N 1
ATOM 872 C CA . ALA A 1 108 ? -10.556 -5.986 7.894 1.00 95.50 108 ALA A CA 1
ATOM 873 C C . ALA A 1 108 ? -9.498 -6.647 6.998 1.00 95.50 108 ALA A C 1
ATOM 875 O O . ALA A 1 108 ? -9.603 -6.544 5.781 1.00 95.50 108 ALA A O 1
ATOM 876 N N . ILE A 1 109 ? -8.522 -7.361 7.580 1.00 94.81 109 ILE A N 1
ATOM 877 C CA . ILE A 1 109 ? -7.516 -8.131 6.827 1.00 94.81 109 ILE A CA 1
ATOM 878 C C . ILE A 1 109 ? -8.204 -9.177 5.950 1.00 94.81 109 ILE A C 1
ATOM 880 O O . ILE A 1 109 ? -8.040 -9.151 4.734 1.00 94.81 109 ILE A O 1
ATOM 884 N N . ARG A 1 110 ? -9.037 -10.040 6.546 1.00 94.06 110 ARG A N 1
ATOM 885 C CA . ARG A 1 110 ? -9.725 -11.107 5.806 1.00 94.06 110 ARG A CA 1
ATOM 886 C C . ARG A 1 110 ? -10.615 -10.551 4.693 1.00 94.06 110 ARG A C 1
ATOM 888 O O . ARG A 1 110 ? -10.580 -11.045 3.574 1.00 94.06 110 ARG A O 1
ATOM 895 N N . ASN A 1 111 ? -11.392 -9.511 4.992 1.00 93.94 111 ASN A N 1
ATOM 896 C CA . ASN A 1 111 ? -12.264 -8.868 4.012 1.00 93.94 111 ASN A CA 1
ATOM 897 C C . ASN A 1 111 ? -11.456 -8.247 2.863 1.00 93.94 111 ASN A C 1
ATOM 899 O O . ASN A 1 111 ? -11.845 -8.346 1.704 1.00 93.94 111 ASN A O 1
ATOM 903 N N . HIS A 1 112 ? -10.314 -7.629 3.168 1.00 94.44 112 HIS A N 1
ATOM 904 C CA . HIS A 1 112 ? -9.448 -7.046 2.150 1.00 94.44 112 HIS A CA 1
ATOM 905 C C . HIS A 1 112 ? -8.838 -8.113 1.234 1.00 94.44 112 HIS A C 1
ATOM 907 O O . HIS A 1 112 ? -8.849 -7.946 0.017 1.00 94.44 112 HIS A O 1
ATOM 913 N N . GLU A 1 113 ? -8.368 -9.229 1.796 1.00 92.69 113 GLU A N 1
ATOM 914 C CA . GLU A 1 113 ? -7.873 -10.370 1.019 1.00 92.69 113 GLU A CA 1
ATOM 915 C C . GLU A 1 113 ? -8.964 -10.961 0.115 1.00 92.69 113 GLU A C 1
ATOM 917 O O . GLU A 1 113 ? -8.716 -11.205 -1.065 1.00 92.69 113 GLU A O 1
ATOM 922 N N . GLU A 1 114 ? -10.188 -11.130 0.626 1.00 92.31 114 GLU A N 1
ATOM 923 C CA . GLU A 1 114 ? -11.334 -11.591 -0.168 1.00 92.31 114 GLU A CA 1
ATOM 924 C C . GLU A 1 114 ? -11.640 -10.641 -1.338 1.00 92.31 114 GLU A C 1
ATOM 926 O O . GLU A 1 114 ? -11.850 -11.098 -2.463 1.00 92.31 114 GLU A O 1
ATOM 931 N N . ILE A 1 115 ? -11.607 -9.323 -1.110 1.00 92.06 115 ILE A N 1
ATOM 932 C CA . ILE A 1 115 ? -11.804 -8.315 -2.163 1.00 92.06 115 ILE A CA 1
ATOM 933 C C . ILE A 1 115 ? -10.702 -8.408 -3.224 1.00 92.06 115 ILE A C 1
ATOM 935 O O . ILE A 1 115 ? -11.010 -8.444 -4.414 1.00 92.06 115 ILE A O 1
ATOM 939 N N . LEU A 1 116 ? -9.433 -8.508 -2.817 1.00 91.12 116 LEU A N 1
ATOM 940 C CA . LEU A 1 116 ? -8.308 -8.629 -3.750 1.00 91.12 116 LEU A CA 1
ATOM 941 C C . LEU A 1 116 ? -8.428 -9.885 -4.627 1.00 91.12 116 LEU A C 1
ATOM 943 O O . LEU A 1 116 ? -8.205 -9.821 -5.838 1.00 91.12 116 LEU A O 1
ATOM 947 N N . LEU A 1 117 ? -8.835 -11.013 -4.039 1.00 90.06 117 LEU A N 1
ATOM 948 C CA . LEU A 1 117 ? -9.070 -12.255 -4.778 1.00 90.06 117 LEU A CA 1
ATOM 949 C C . LEU A 1 117 ? -10.224 -12.114 -5.783 1.00 90.06 117 LEU A C 1
ATOM 951 O O . LEU A 1 117 ? -10.114 -12.596 -6.911 1.00 90.06 117 LEU A O 1
ATOM 955 N N . LEU A 1 118 ? -11.308 -11.421 -5.415 1.00 91.12 118 LEU A N 1
ATOM 956 C CA . LEU A 1 118 ? -12.436 -11.142 -6.314 1.00 91.12 118 LEU A CA 1
ATOM 957 C C . LEU A 1 118 ? -12.059 -10.203 -7.470 1.00 91.12 118 LEU A C 1
ATOM 959 O O . LEU A 1 118 ? -12.585 -10.346 -8.574 1.00 91.12 118 LEU A O 1
ATOM 963 N N . GLU A 1 119 ? -11.131 -9.275 -7.243 1.00 88.19 119 GLU A N 1
ATOM 964 C CA . GLU A 1 119 ? -10.576 -8.381 -8.267 1.00 88.19 119 GLU A CA 1
ATOM 965 C C . GLU A 1 119 ? -9.574 -9.081 -9.208 1.00 88.19 119 GLU A C 1
ATOM 967 O O . GLU A 1 119 ? -9.104 -8.484 -10.180 1.00 88.19 119 GLU A O 1
ATOM 972 N N . GLY A 1 120 ? -9.269 -10.361 -8.962 1.00 86.31 120 GLY A N 1
ATOM 973 C CA . GLY A 1 120 ? -8.352 -11.162 -9.774 1.00 86.31 120 GLY A CA 1
ATOM 974 C C . GLY A 1 120 ? -6.878 -10.939 -9.434 1.00 86.31 120 GLY A C 1
ATOM 975 O O . GLY A 1 120 ? -6.002 -11.215 -10.257 1.00 86.31 120 GLY A O 1
ATOM 976 N N . HIS A 1 121 ? -6.575 -10.419 -8.242 1.00 83.44 121 HIS A N 1
ATOM 977 C CA . HIS A 1 121 ? -5.208 -10.339 -7.743 1.00 83.44 121 HIS A CA 1
ATOM 978 C C . HIS A 1 121 ? -4.795 -11.674 -7.109 1.00 83.44 121 HIS A C 1
ATOM 980 O O . HIS A 1 121 ? -5.187 -11.994 -5.994 1.00 83.44 121 HIS A O 1
ATOM 986 N N . GLU A 1 122 ? -3.978 -12.451 -7.826 1.00 75.00 122 GLU A N 1
ATOM 987 C CA . GLU A 1 122 ? -3.421 -13.722 -7.326 1.00 75.00 122 GLU A CA 1
ATOM 988 C C . GLU A 1 122 ? -2.185 -13.524 -6.430 1.00 75.00 122 GLU A C 1
ATOM 990 O O . GLU A 1 122 ? -1.866 -14.378 -5.604 1.00 75.00 122 GLU A O 1
ATOM 995 N N . ASP A 1 123 ? -1.485 -12.394 -6.577 1.00 71.38 123 ASP A N 1
ATOM 996 C CA . ASP A 1 123 ? -0.289 -12.077 -5.795 1.00 71.38 123 ASP A CA 1
ATOM 997 C C . ASP A 1 123 ? -0.639 -11.236 -4.561 1.00 71.38 123 ASP A C 1
ATOM 999 O O . ASP A 1 123 ? -0.740 -10.007 -4.616 1.00 71.38 123 ASP A O 1
ATOM 1003 N N . LEU A 1 124 ? -0.822 -11.928 -3.436 1.00 78.62 124 LEU A N 1
ATOM 1004 C CA . LEU A 1 124 ? -1.050 -11.334 -2.118 1.00 78.62 124 LEU A CA 1
ATOM 1005 C C . LEU A 1 124 ? 0.253 -10.905 -1.416 1.00 78.62 124 LEU A C 1
ATOM 1007 O O . LEU A 1 124 ? 0.196 -10.435 -0.282 1.00 78.62 124 LEU A O 1
ATOM 1011 N N . GLY A 1 125 ? 1.419 -11.076 -2.053 1.00 74.19 125 GLY A N 1
ATOM 1012 C CA . GLY A 1 125 ? 2.731 -10.742 -1.487 1.00 74.19 125 GLY A CA 1
ATOM 1013 C C . GLY A 1 125 ? 3.174 -9.288 -1.693 1.00 74.19 125 GLY A C 1
ATOM 1014 O O . GLY A 1 125 ? 4.247 -8.900 -1.229 1.00 74.19 125 GLY A O 1
ATOM 1015 N N . ASP A 1 126 ? 2.387 -8.469 -2.397 1.00 76.62 126 ASP A N 1
ATOM 1016 C CA . ASP A 1 126 ? 2.678 -7.045 -2.579 1.00 76.62 126 ASP A CA 1
ATOM 1017 C C . ASP A 1 126 ? 2.171 -6.228 -1.381 1.00 76.62 126 ASP A C 1
ATOM 1019 O O . ASP A 1 126 ? 0.996 -5.854 -1.342 1.00 76.62 126 ASP A O 1
ATOM 1023 N N . SER A 1 127 ? 3.065 -5.862 -0.449 1.00 77.94 127 SER A N 1
ATOM 1024 C CA . SER A 1 127 ? 2.731 -5.022 0.720 1.00 77.94 127 SER A CA 1
ATOM 1025 C C . SER A 1 127 ? 2.097 -3.677 0.373 1.00 77.94 127 SER A C 1
ATOM 1027 O O . SER A 1 127 ? 1.492 -3.046 1.243 1.00 77.94 127 SER A O 1
ATOM 1029 N N . ARG A 1 128 ? 2.225 -3.188 -0.871 1.00 78.81 128 ARG A N 1
ATOM 1030 C CA . ARG A 1 128 ? 1.531 -1.960 -1.286 1.00 78.81 128 ARG A CA 1
ATOM 1031 C C . ARG A 1 128 ? 0.028 -2.157 -1.340 1.00 78.81 128 ARG A C 1
ATOM 1033 O O . ARG A 1 128 ? -0.695 -1.208 -1.039 1.00 78.81 128 ARG A O 1
ATOM 1040 N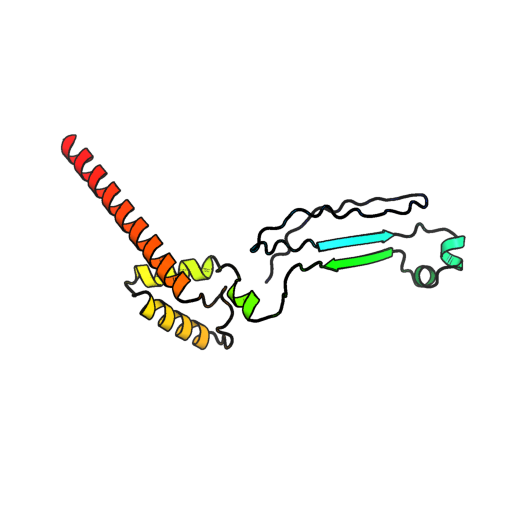 N . LYS A 1 129 ? -0.404 -3.347 -1.758 1.00 82.81 129 LYS A N 1
ATOM 1041 C CA . LYS A 1 129 ? -1.803 -3.734 -1.939 1.00 82.81 129 LYS A CA 1
ATOM 1042 C C . LYS A 1 129 ? -2.307 -4.513 -0.737 1.00 82.81 129 LYS A C 1
ATOM 1044 O O . LYS A 1 129 ? -3.268 -4.072 -0.136 1.00 82.81 129 LYS A O 1
ATOM 1049 N N . ASN A 1 130 ? -1.616 -5.585 -0.358 1.00 88.62 130 ASN A N 1
ATOM 1050 C CA . ASN A 1 130 ? -1.943 -6.408 0.796 1.00 88.62 130 ASN A CA 1
ATOM 1051 C C . ASN A 1 130 ? -0.929 -6.164 1.927 1.00 88.62 130 ASN A C 1
ATOM 1053 O O . ASN A 1 130 ? 0.135 -6.785 1.947 1.00 88.62 130 ASN A O 1
ATOM 1057 N N . PRO A 1 131 ? -1.188 -5.209 2.834 1.00 88.25 131 PRO A N 1
ATOM 1058 C CA . PRO A 1 131 ? -0.230 -4.845 3.863 1.00 88.25 131 PRO A CA 1
ATOM 1059 C C . PRO A 1 131 ? -0.075 -5.967 4.901 1.00 88.25 131 PRO A C 1
ATOM 1061 O O . PRO A 1 131 ? -1.028 -6.686 5.193 1.00 88.25 131 PRO A O 1
ATOM 1064 N N . PRO A 1 132 ? 1.101 -6.081 5.539 1.00 88.19 132 PRO A N 1
ATOM 1065 C CA . PRO A 1 132 ? 1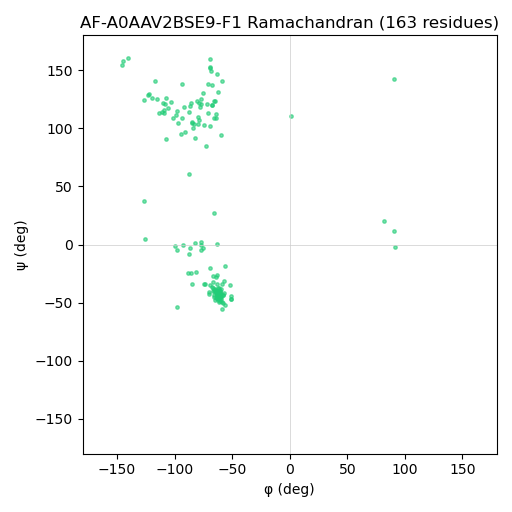.323 -7.094 6.561 1.00 88.19 132 PRO A CA 1
ATOM 1066 C C . PRO A 1 132 ? 0.493 -6.799 7.818 1.00 88.19 132 PRO A C 1
ATOM 1068 O O . PRO A 1 132 ? 0.289 -5.636 8.175 1.00 88.19 132 PRO A O 1
ATOM 1071 N N . GLU A 1 133 ? 0.086 -7.842 8.549 1.00 90.44 133 GLU A N 1
ATOM 1072 C CA . GLU A 1 133 ? -0.834 -7.717 9.694 1.00 90.44 133 GLU A CA 1
ATOM 1073 C C . GLU A 1 133 ? -0.401 -6.649 10.706 1.00 90.44 133 GLU A C 1
ATOM 1075 O O . GLU A 1 133 ? -1.195 -5.794 11.095 1.00 90.44 133 GLU A O 1
ATOM 1080 N N . HIS A 1 134 ? 0.877 -6.643 11.102 1.00 88.31 134 HIS A N 1
ATOM 1081 C CA . HIS A 1 134 ? 1.404 -5.693 12.088 1.00 88.31 134 HIS A CA 1
ATOM 1082 C C . HIS A 1 134 ? 1.187 -4.226 11.680 1.00 88.31 134 HIS A C 1
ATOM 1084 O O . HIS A 1 134 ? 0.987 -3.367 12.540 1.00 88.31 134 HIS A O 1
ATOM 1090 N N . TRP A 1 135 ? 1.195 -3.937 10.376 1.00 91.69 135 TRP A N 1
ATOM 1091 C CA . TRP A 1 135 ? 0.911 -2.606 9.859 1.00 91.69 135 TRP A CA 1
ATOM 1092 C C . TRP 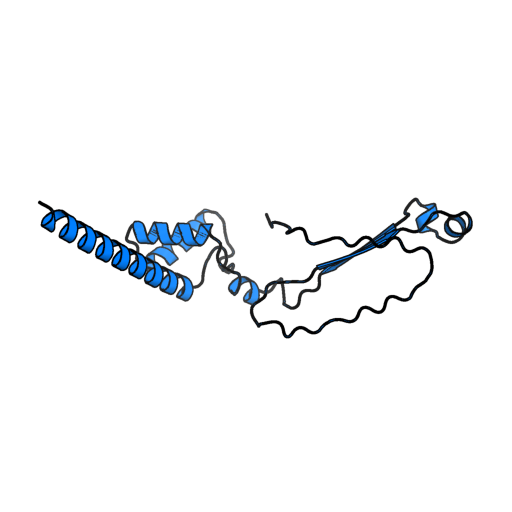A 1 135 ? -0.563 -2.244 10.048 1.00 91.69 135 TRP A C 1
ATOM 1094 O O . TRP A 1 135 ? -0.866 -1.138 10.490 1.00 91.69 135 TRP A O 1
ATOM 1104 N N . VAL A 1 136 ? -1.476 -3.185 9.791 1.00 93.75 136 VAL A N 1
ATOM 1105 C CA . VAL A 1 136 ? -2.921 -2.991 9.987 1.00 93.75 136 VAL A CA 1
ATOM 1106 C C . VAL A 1 136 ? -3.246 -2.742 11.460 1.00 93.75 136 VAL A C 1
ATOM 1108 O O . VAL A 1 136 ? -3.988 -1.811 11.775 1.00 93.75 136 VAL A O 1
ATOM 1111 N N . TYR A 1 137 ? -2.644 -3.508 12.374 1.00 94.69 137 TYR A N 1
ATOM 1112 C CA . TYR A 1 137 ? -2.795 -3.283 13.816 1.00 94.69 137 TYR A CA 1
ATOM 1113 C C . TYR A 1 137 ? -2.273 -1.908 14.239 1.00 94.69 137 TYR A C 1
ATOM 1115 O O . TYR A 1 137 ? -2.967 -1.175 14.945 1.00 94.69 137 TYR A O 1
ATOM 1123 N N . SER A 1 138 ? -1.090 -1.516 13.757 1.00 93.25 138 SER A N 1
ATOM 1124 C CA . SER A 1 138 ? -0.533 -0.189 14.035 1.00 93.25 138 SER A CA 1
ATOM 1125 C C . SER A 1 138 ? -1.432 0.937 13.507 1.00 93.25 138 SER A C 1
ATOM 1127 O O . SER A 1 138 ? -1.673 1.920 14.212 1.00 93.25 138 SER A O 1
ATOM 1129 N N . LEU A 1 139 ? -1.995 0.777 12.304 1.00 93.56 139 LEU A N 1
ATOM 1130 C CA . LEU A 1 139 ? -2.937 1.734 11.726 1.00 93.56 139 LEU A CA 1
ATOM 1131 C C . LEU A 1 139 ? -4.221 1.839 12.561 1.00 93.56 139 LEU A C 1
ATOM 1133 O O . LEU A 1 139 ? -4.720 2.942 12.785 1.00 93.56 139 LEU A O 1
ATOM 1137 N N . TYR A 1 140 ? -4.750 0.714 13.043 1.00 95.19 140 TYR A N 1
ATOM 1138 C CA . TYR A 1 140 ? -5.945 0.692 13.884 1.00 95.19 140 TYR A CA 1
ATOM 1139 C C . TYR A 1 140 ? -5.725 1.405 15.226 1.00 95.19 140 TYR A C 1
ATOM 1141 O O . TYR A 1 140 ? -6.587 2.160 15.690 1.00 95.19 140 TYR A O 1
ATOM 1149 N N . GLU A 1 141 ? -4.555 1.225 15.841 1.00 94.06 141 GLU A N 1
ATOM 1150 C CA . GLU A 1 141 ? -4.167 1.964 17.046 1.00 94.06 141 GLU A CA 1
ATOM 1151 C C . GLU A 1 141 ? -4.074 3.473 16.783 1.00 94.06 141 GLU A C 1
ATOM 1153 O O . GLU A 1 141 ? -4.615 4.272 17.558 1.00 94.06 141 GLU A O 1
A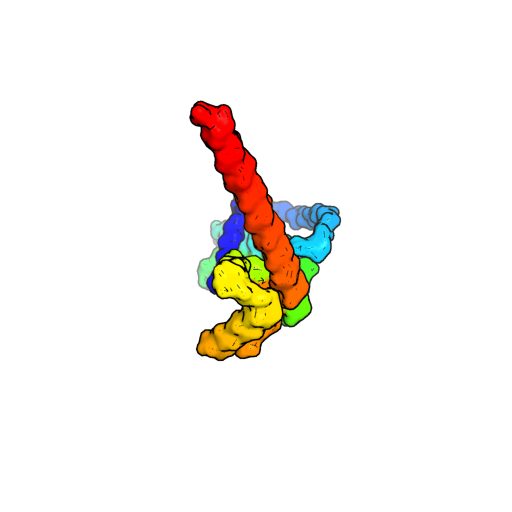TOM 1158 N N . GLU A 1 142 ? -3.435 3.870 15.675 1.00 93.25 142 GLU A N 1
ATOM 1159 C CA . GLU A 1 142 ? -3.333 5.269 15.247 1.00 93.25 142 GLU A CA 1
ATOM 1160 C C . GLU A 1 142 ? -4.730 5.882 15.065 1.00 93.25 142 GLU A C 1
ATOM 1162 O O . GLU A 1 142 ? -5.039 6.931 15.639 1.00 93.25 142 GLU A O 1
ATOM 1167 N N . TRP A 1 143 ? -5.601 5.193 14.328 1.00 94.00 143 TRP A N 1
ATOM 1168 C CA . TRP A 1 143 ? -6.980 5.596 14.064 1.00 94.00 143 TRP A CA 1
ATOM 1169 C C . TRP A 1 143 ? -7.795 5.743 15.355 1.00 94.00 143 TRP A C 1
ATOM 1171 O O . TRP A 1 143 ? -8.423 6.779 15.595 1.00 94.00 143 TRP A O 1
ATOM 1181 N N . THR A 1 144 ? -7.708 4.762 16.255 1.00 93.31 144 THR A N 1
ATOM 1182 C CA . THR A 1 144 ? -8.408 4.788 17.547 1.00 93.31 144 THR A CA 1
ATOM 1183 C C . THR A 1 144 ? -7.946 5.964 18.408 1.00 93.31 144 THR A C 1
ATOM 1185 O O . THR A 1 144 ? -8.753 6.634 19.060 1.00 93.31 144 THR A O 1
ATOM 1188 N N . LYS A 1 145 ? -6.640 6.249 18.412 1.00 93.62 145 LYS A N 1
ATOM 1189 C CA . LYS A 1 145 ? -6.067 7.390 19.133 1.00 93.62 145 LYS A CA 1
ATOM 1190 C C . LYS A 1 145 ? -6.589 8.714 18.577 1.00 93.62 145 LYS A C 1
ATOM 1192 O O . LYS A 1 145 ? -6.958 9.593 19.356 1.00 93.62 145 LYS A O 1
ATOM 1197 N N . GLN A 1 146 ? -6.670 8.848 17.253 1.00 91.44 146 GLN A N 1
ATOM 1198 C CA . GLN A 1 146 ? -7.228 10.037 16.606 1.00 91.44 146 GLN A CA 1
ATOM 1199 C C . GLN A 1 146 ? -8.701 10.250 16.977 1.00 91.44 146 GLN A C 1
ATOM 1201 O O . GLN A 1 146 ? -9.082 11.367 17.329 1.00 91.44 146 GLN A O 1
ATOM 1206 N N . ILE A 1 147 ? -9.513 9.188 16.990 1.00 91.75 147 ILE A N 1
ATOM 1207 C CA . ILE A 1 147 ? -10.922 9.266 17.404 1.00 91.75 147 ILE A CA 1
ATOM 1208 C C . ILE A 1 147 ? -11.047 9.700 18.862 1.00 91.75 147 ILE A C 1
ATOM 1210 O O . ILE A 1 147 ? -11.800 10.626 19.159 1.00 91.75 147 ILE A O 1
ATOM 1214 N N . LYS A 1 148 ? -10.285 9.086 19.774 1.00 91.62 148 LYS A N 1
ATOM 1215 C CA . LYS A 1 148 ? -10.288 9.466 21.197 1.00 91.62 148 LYS A CA 1
ATOM 1216 C C . LYS A 1 148 ? -9.914 10.934 21.390 1.00 91.62 148 LYS A C 1
ATOM 1218 O O . LYS A 1 148 ? -10.580 11.638 22.145 1.00 91.62 148 LYS A O 1
ATOM 1223 N N . ASN A 1 149 ? -8.891 11.405 20.679 1.00 91.75 149 ASN A N 1
ATOM 1224 C CA . ASN A 1 149 ? -8.479 12.806 20.720 1.00 91.75 149 ASN A CA 1
ATOM 1225 C C . ASN A 1 149 ? -9.582 13.737 20.202 1.00 91.75 149 ASN A C 1
ATOM 1227 O O . ASN A 1 149 ? -9.859 14.759 20.827 1.00 91.75 149 ASN A O 1
ATOM 1231 N N . ARG A 1 150 ? -10.247 13.372 19.099 1.00 90.12 150 ARG A N 1
ATOM 1232 C CA . ARG A 1 150 ? -11.362 14.148 18.542 1.00 90.12 150 ARG A CA 1
ATOM 1233 C C . ARG A 1 150 ? -12.524 14.251 19.530 1.00 90.12 150 ARG A C 1
ATOM 1235 O O . ARG A 1 150 ? -12.964 15.357 19.828 1.00 90.12 150 ARG A O 1
ATOM 1242 N N . LEU A 1 151 ? -12.945 13.125 20.106 1.00 89.69 151 LEU A N 1
ATOM 1243 C CA . LEU A 1 151 ? -14.007 13.079 21.117 1.00 89.69 151 LEU A CA 1
ATOM 1244 C C . LEU A 1 151 ? -13.645 13.899 22.364 1.00 89.69 151 LEU A C 1
ATOM 1246 O O . LEU A 1 151 ? -14.485 14.609 22.918 1.00 89.69 151 LEU A O 1
ATOM 1250 N N . HIS A 1 152 ? -12.381 13.846 22.797 1.00 89.62 152 HIS A N 1
ATOM 1251 C CA . HIS A 1 152 ? -11.903 14.663 23.908 1.00 89.62 152 HIS A CA 1
ATOM 1252 C C . HIS A 1 152 ? -12.049 16.161 23.605 1.00 89.62 152 HIS A C 1
ATOM 1254 O O . HIS A 1 152 ? -12.613 16.895 24.417 1.00 89.62 152 HIS A O 1
ATOM 1260 N N . LEU A 1 153 ? -11.611 16.613 22.428 1.00 89.31 153 LEU A N 1
ATOM 1261 C CA . LEU A 1 153 ? -11.723 18.014 22.007 1.00 89.31 153 LEU A CA 1
ATOM 1262 C C . LEU A 1 153 ? -13.185 18.472 21.899 1.00 89.31 153 LEU A C 1
ATOM 1264 O O . LEU A 1 153 ? -13.530 19.546 22.392 1.00 89.31 153 LEU A O 1
ATOM 1268 N N . GLU A 1 154 ? -14.059 17.645 21.326 1.00 90.00 154 GLU A N 1
ATOM 1269 C CA . GLU A 1 154 ? -15.499 17.923 21.233 1.00 90.00 154 GLU A CA 1
ATOM 1270 C C . GLU A 1 154 ? -16.137 18.073 22.623 1.00 90.00 154 GLU A C 1
ATOM 1272 O O . GLU A 1 154 ? -16.938 18.985 22.856 1.00 90.00 154 GLU A O 1
ATOM 1277 N N . SER A 1 155 ? -15.726 17.241 23.586 1.00 87.38 155 SER A N 1
ATOM 1278 C CA . SER A 1 155 ? -16.213 17.328 24.966 1.00 87.38 155 SER A CA 1
ATOM 1279 C C . SER A 1 155 ? -15.786 18.627 25.664 1.00 87.38 155 SER A C 1
ATOM 1281 O O . SER A 1 155 ? -16.592 19.241 26.366 1.00 87.38 155 SER A O 1
ATOM 1283 N N . GLN A 1 156 ? -14.551 19.089 25.432 1.00 88.44 156 GLN A N 1
ATOM 1284 C CA . GLN A 1 156 ? -14.026 20.346 25.980 1.00 88.44 156 GLN A CA 1
ATOM 1285 C C . GLN A 1 156 ? -14.773 21.552 25.398 1.00 88.44 156 GLN A C 1
ATOM 1287 O O . GLN A 1 156 ? -15.214 22.434 26.137 1.00 88.44 156 GLN A O 1
ATOM 1292 N N . LEU A 1 157 ? -14.986 21.557 24.077 1.00 85.81 157 LEU A N 1
ATOM 1293 C CA . LEU A 1 157 ? -15.728 22.614 23.385 1.00 85.81 157 LEU A CA 1
ATOM 1294 C C . LEU A 1 157 ? -17.179 22.710 23.865 1.00 85.81 157 LEU A C 1
ATOM 1296 O O . LEU A 1 157 ? -17.698 23.812 24.046 1.00 85.81 157 LEU A O 1
ATOM 1300 N N . THR A 1 158 ? -17.827 21.566 24.093 1.00 84.06 158 THR A N 1
ATOM 1301 C CA . THR A 1 158 ? -19.209 21.521 24.591 1.00 84.06 158 THR A CA 1
ATOM 1302 C C . THR A 1 158 ? -19.305 22.122 25.994 1.00 84.06 158 THR A C 1
ATOM 1304 O O . THR A 1 158 ? -20.152 22.980 26.226 1.00 84.06 158 THR A O 1
ATOM 1307 N N . ARG A 1 159 ? -18.386 21.764 26.907 1.00 78.44 159 ARG A N 1
ATOM 1308 C CA . ARG A 1 159 ? -18.334 22.337 28.267 1.00 78.44 159 ARG A CA 1
ATOM 1309 C C . ARG A 1 159 ? -18.123 23.848 28.255 1.00 78.44 159 ARG A C 1
ATOM 1311 O O . ARG A 1 159 ? -18.808 24.562 28.979 1.00 78.44 159 ARG A O 1
ATOM 1318 N N . TYR A 1 160 ? -17.207 24.330 27.417 1.00 79.00 160 TYR A N 1
ATOM 1319 C CA . TYR A 1 160 ? -16.935 25.760 27.289 1.00 79.00 160 TYR A CA 1
ATOM 1320 C C . TYR A 1 160 ? -18.168 26.539 26.809 1.00 79.00 160 TYR A C 1
ATOM 1322 O O . TYR A 1 160 ? -18.525 27.559 27.398 1.00 79.00 160 TYR A O 1
ATOM 1330 N N . LYS A 1 161 ? -18.884 26.027 25.799 1.00 78.06 161 LYS A N 1
ATOM 1331 C CA . LYS A 1 161 ? -20.131 26.645 25.321 1.00 78.06 161 LYS A CA 1
ATOM 1332 C C . LYS A 1 161 ? -21.214 26.687 26.399 1.00 78.06 161 LYS A C 1
ATOM 1334 O O . LYS A 1 161 ? -21.891 27.699 26.509 1.00 78.06 161 LYS A O 1
ATOM 1339 N N . SER A 1 162 ? -21.348 25.640 27.212 1.00 72.12 162 SER A N 1
ATOM 1340 C CA . SER A 1 162 ? -22.309 25.611 28.323 1.00 72.12 162 SER A CA 1
ATOM 1341 C C . SER A 1 162 ? -21.968 26.563 29.474 1.00 72.12 162 SER A C 1
ATOM 1343 O O . SER A 1 162 ? -22.858 26.884 30.243 1.00 72.12 162 SER A O 1
ATOM 1345 N N . SER A 1 163 ? -20.713 27.006 29.612 1.00 69.88 163 SER A N 1
ATOM 1346 C CA . SER A 1 163 ? -20.304 27.989 30.635 1.00 69.88 163 SER A CA 1
ATOM 1347 C C . SER A 1 163 ? -20.458 29.457 30.216 1.00 69.88 163 SER A C 1
ATOM 1349 O O . SER A 1 163 ? -20.237 30.349 31.030 1.00 69.88 163 SER A O 1
ATOM 1351 N N . LEU A 1 164 ? -20.774 29.710 28.943 1.00 68.69 164 LEU A N 1
ATOM 1352 C CA . LEU A 1 164 ? -20.925 31.053 28.371 1.00 68.69 164 LEU A CA 1
ATOM 1353 C C . LEU A 1 164 ? -22.388 31.526 28.291 1.00 68.69 164 LEU A C 1
ATOM 1355 O O . LEU A 1 164 ? -22.624 32.670 27.903 1.00 68.69 164 LEU A O 1
ATOM 1359 N N . PHE A 1 165 ? -23.338 30.660 28.641 1.00 52.22 165 PHE A N 1
ATOM 1360 C CA . PHE A 1 165 ? -24.769 30.942 28.770 1.00 52.22 165 PHE A CA 1
ATOM 1361 C C . PHE A 1 165 ? -25.201 30.693 30.214 1.00 52.22 165 PHE A C 1
ATOM 1363 O O . PHE A 1 165 ? -26.133 31.395 30.661 1.00 52.22 165 PHE A O 1
#

Sequence (165 aa):
MFLINFICVKIHLMGKKENMMYAYLDDEDSKSDFNCKAAISVKIKKGGKRTYYQDEYVKKGYKGIMRICFIHTHLIDKAEVLNMARQSEETRKAFVGYFTEGMSPSEAIRNHEEILLLEGHEDLGDSRKNPPEHWVYSLYEEWTKQIKNRLHLESQLTRYKSSLF

Radius of gyration: 27.49 Å; Cα contacts (8 Å, |Δi|>4): 111; chains: 1; bounding box: 64×45×73 Å

Solvent-accessible surface area (backbone atoms only — not comparable to full-atom values): 10443 Å² total; per-residue (Å²): 138,84,84,79,79,88,75,87,84,84,84,77,89,73,86,75,96,70,90,79,80,82,80,79,80,85,69,90,74,66,99,77,69,87,72,56,60,67,46,78,49,75,48,72,60,79,90,44,77,68,51,45,76,73,32,72,53,43,65,75,66,48,50,61,50,77,45,79,46,79,48,66,95,60,73,87,88,41,66,76,46,35,53,69,38,74,62,37,71,66,43,53,50,51,54,53,49,36,46,75,75,66,42,50,62,71,54,39,52,53,52,49,54,52,50,40,49,75,73,66,48,84,74,67,61,38,12,37,72,43,60,56,68,71,57,50,50,52,50,50,52,52,52,51,51,52,49,53,53,50,54,50,52,53,53,52,54,52,53,55,57,66,74,75,110

Nearest PDB structures (foldseek):
  7tlf-assembly2_E  TM=3.673E-01  e=3.098E+00  Proteomonas sulcata

Organism: NCBI:txid280406

Foldseek 3Di:
DDDDDDDDDDDDPDDDDDPDDDDDDPDPDDPQDPPWDKDKDKDFADDDPVCCVPDPCVVVVNRMDIDIDTGGPDDPPDLVVLLSDDAAPVQLVQLLVCVVVVDDLVRSLVVQVVVCVVVVNPDCSRCNRRNDSVVSVVSSVVSVVVVVVVVVVVVVVVVVVVVVD

Mean predicted aligned error: 16.41 Å

Secondary structure (DSSP, 8-state):
---------------S--------------TT-----EEEEEEEPPP-HHHHHH-HHHHTT--EEEEEEE--SS-SS-HHHHTTSPPPHHHHHHHHHHHHTT--HHHHHHHHHHHHHHTT---TT-TTTS--HHHHHHHHHHHHHHHHHHHHHHHHHHHHHHT--